Protein AF-A0A091DUR8-F1 (afdb_monomer_lite)

InterPro domains:
  IPR003874 CDC45 [PF02724] (38-80)
  IPR003874 CDC45 [PTHR10507] (40-81)

Radius of gyration: 12.51 Å; chains: 1; bounding box: 30×31×29 Å

Structure (mmCIF, N/CA/C/O backbone):
data_AF-A0A091DUR8-F1
#
_entry.id   AF-A0A091DUR8-F1
#
loop_
_atom_site.group_PDB
_atom_site.id
_atom_site.type_symbol
_atom_site.label_atom_id
_atom_site.label_alt_id
_atom_site.label_comp_id
_atom_site.label_asym_id
_atom_site.label_entity_id
_atom_site.label_seq_id
_atom_site.pdbx_PDB_ins_code
_atom_site.Cartn_x
_atom_site.Cartn_y
_atom_site.Cartn_z
_atom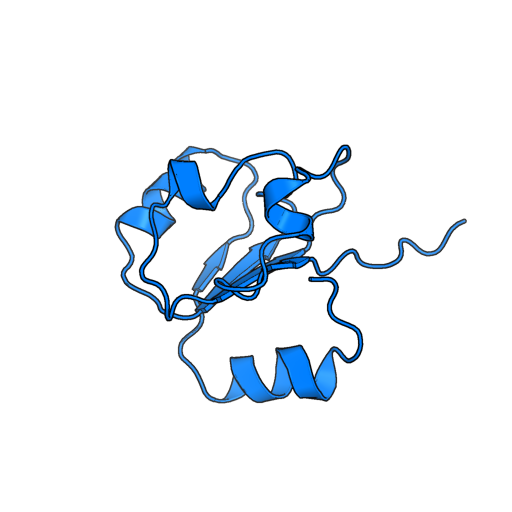_site.occupancy
_atom_site.B_iso_or_equiv
_atom_site.auth_seq_id
_atom_site.auth_comp_id
_atom_site.auth_asym_id
_atom_site.auth_atom_id
_atom_site.pdbx_PDB_model_num
ATOM 1 N N . MET A 1 1 ? 10.720 3.400 6.562 1.00 63.31 1 MET A N 1
ATOM 2 C CA . MET A 1 1 ? 11.490 2.591 7.548 1.00 63.31 1 MET A CA 1
ATOM 3 C C . MET A 1 1 ? 11.334 1.080 7.306 1.00 63.31 1 MET A C 1
ATOM 5 O O . MET A 1 1 ? 10.260 0.632 6.939 1.00 63.31 1 MET A O 1
ATOM 9 N N . PHE A 1 2 ? 12.359 0.246 7.519 1.00 66.62 2 PHE A N 1
ATOM 10 C CA . PHE A 1 2 ? 12.186 -1.220 7.436 1.00 66.62 2 PHE A CA 1
ATOM 11 C C . PHE A 1 2 ? 11.394 -1.771 8.630 1.00 66.62 2 PHE A C 1
ATOM 13 O O . PHE A 1 2 ? 11.649 -1.367 9.761 1.00 66.62 2 PHE A O 1
ATOM 20 N N . VAL A 1 3 ? 10.481 -2.715 8.377 1.00 68.88 3 VAL A N 1
ATOM 21 C CA . VAL A 1 3 ? 9.729 -3.409 9.438 1.00 68.88 3 VAL A CA 1
ATOM 22 C C . VAL A 1 3 ? 10.636 -4.445 10.097 1.00 68.88 3 VAL A C 1
ATOM 24 O O . VAL A 1 3 ? 11.090 -5.376 9.429 1.00 68.88 3 VAL A O 1
ATOM 27 N N . SER A 1 4 ? 10.895 -4.297 11.394 1.00 73.31 4 SER A N 1
ATOM 28 C CA . SER A 1 4 ? 11.727 -5.234 12.164 1.00 73.31 4 SER A CA 1
ATOM 29 C C . SER A 1 4 ? 10.930 -6.433 12.669 1.00 73.31 4 SER A C 1
ATOM 31 O O . SER A 1 4 ? 11.393 -7.572 12.589 1.00 73.31 4 SER A O 1
ATOM 33 N N . ASP A 1 5 ? 9.718 -6.184 13.168 1.00 80.00 5 ASP A N 1
ATOM 34 C CA . ASP A 1 5 ? 8.879 -7.180 13.832 1.00 80.00 5 ASP A CA 1
ATOM 35 C C . ASP A 1 5 ? 7.522 -7.337 13.124 1.00 80.00 5 ASP A C 1
ATOM 37 O O . ASP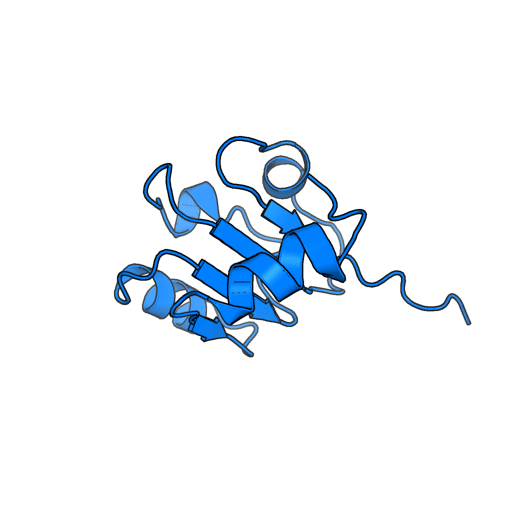 A 1 5 ? 6.537 -6.680 13.461 1.00 80.00 5 ASP A O 1
ATOM 41 N N . PHE A 1 6 ? 7.408 -8.291 12.192 1.00 78.75 6 PHE A N 1
ATOM 42 C CA . PHE A 1 6 ? 6.173 -8.500 11.409 1.00 78.75 6 PHE A CA 1
ATOM 43 C C . PHE A 1 6 ? 4.923 -8.820 12.239 1.00 78.75 6 PHE A C 1
ATOM 45 O O . PHE A 1 6 ? 3.800 -8.612 11.786 1.00 78.75 6 PHE A O 1
ATOM 52 N N . ARG A 1 7 ? 5.076 -9.349 13.454 1.00 79.69 7 ARG A N 1
ATOM 53 C CA . ARG A 1 7 ? 3.919 -9.653 14.308 1.00 79.69 7 ARG A CA 1
ATOM 54 C C . ARG A 1 7 ? 3.313 -8.381 14.895 1.00 79.69 7 ARG A C 1
ATOM 56 O O . ARG A 1 7 ? 2.124 -8.149 14.720 1.00 79.69 7 ARG A O 1
ATOM 63 N N . LYS A 1 8 ? 4.140 -7.557 15.538 1.00 80.44 8 LYS A N 1
ATOM 64 C CA . LYS A 1 8 ? 3.694 -6.355 16.252 1.00 80.44 8 LYS A CA 1
ATOM 65 C C . LYS A 1 8 ? 3.481 -5.169 15.317 1.00 80.44 8 LYS A C 1
ATOM 67 O O . LYS A 1 8 ? 2.486 -4.468 15.428 1.00 80.44 8 LYS A O 1
ATOM 72 N N . GLU A 1 9 ? 4.401 -4.962 14.379 1.00 75.81 9 GLU A N 1
ATOM 73 C CA . GLU A 1 9 ? 4.404 -3.783 13.505 1.00 75.81 9 GLU A CA 1
ATOM 74 C C . GLU A 1 9 ? 3.547 -3.966 12.245 1.00 75.81 9 GLU A C 1
ATOM 76 O O . GLU A 1 9 ? 3.208 -2.986 11.593 1.00 75.81 9 GLU A O 1
ATOM 81 N N . PHE A 1 10 ? 3.180 -5.201 11.888 1.00 82.25 10 PHE A N 1
ATOM 82 C CA . PHE A 1 10 ? 2.350 -5.473 10.711 1.00 82.25 10 PHE A CA 1
ATOM 83 C C . PHE A 1 10 ? 1.058 -6.210 11.077 1.00 82.25 10 PHE A C 1
ATOM 85 O O . PHE A 1 10 ? -0.027 -5.653 10.923 1.00 82.25 10 PHE A O 1
ATOM 92 N N . TYR A 1 11 ? 1.145 -7.438 11.597 1.00 82.56 11 TYR A N 1
ATOM 93 C CA . TYR A 1 11 ? -0.032 -8.298 11.769 1.00 82.56 11 TYR A CA 1
ATOM 94 C C . TYR A 1 11 ? -1.040 -7.750 12.792 1.00 82.56 11 TYR A C 1
ATOM 96 O O . TYR A 1 11 ? -2.235 -7.696 12.508 1.00 82.56 11 TYR A O 1
ATOM 104 N N . GLU A 1 12 ? -0.572 -7.291 13.955 1.00 84.69 12 GLU A N 1
ATOM 105 C CA . GLU A 1 12 ? -1.429 -6.704 14.997 1.00 84.69 12 GLU A CA 1
ATOM 106 C C . GLU A 1 12 ? -2.118 -5.400 14.549 1.00 84.69 12 GLU A C 1
ATOM 108 O O . GLU A 1 12 ? -3.245 -5.128 14.970 1.00 84.69 12 GLU A O 1
ATOM 113 N N . LEU A 1 13 ? -1.494 -4.630 13.649 1.00 80.19 13 LEU A N 1
ATOM 114 C CA . LEU A 1 13 ? -2.101 -3.432 13.060 1.00 80.19 13 LEU A CA 1
ATOM 115 C C . LEU A 1 13 ? -3.149 -3.802 12.005 1.00 80.19 13 LEU A C 1
ATOM 117 O O . LEU A 1 13 ? -4.296 -3.362 12.081 1.00 80.19 13 LEU A O 1
ATOM 121 N N . VAL A 1 14 ? -2.776 -4.666 11.058 1.00 83.06 14 VAL A N 1
ATOM 122 C CA . VAL A 1 14 ? -3.616 -5.077 9.923 1.00 83.06 14 VAL A CA 1
ATOM 123 C C . VAL A 1 14 ? -4.852 -5.857 10.376 1.00 83.06 14 VAL A C 1
ATOM 125 O O . VAL A 1 14 ? -5.929 -5.647 9.826 1.00 83.06 14 VAL A O 1
ATOM 128 N N . GLN A 1 15 ? -4.748 -6.714 11.400 1.00 84.56 15 GLN A N 1
ATOM 129 C CA . GLN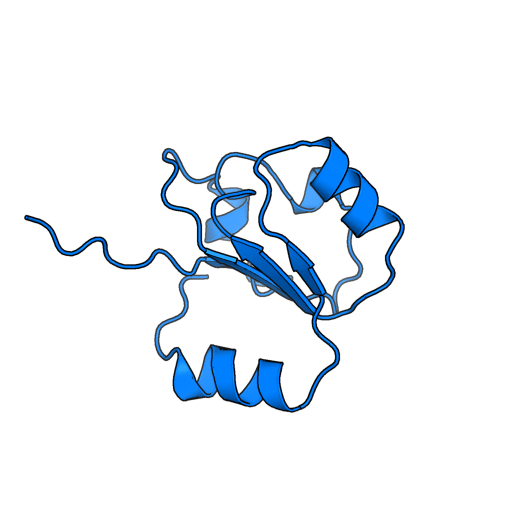 A 1 15 ? -5.871 -7.555 11.848 1.00 84.56 15 GLN A CA 1
ATOM 130 C C . GLN A 1 15 ? -7.078 -6.754 12.362 1.00 84.56 15 GLN A C 1
ATOM 132 O O . GLN A 1 15 ? -8.203 -7.248 12.336 1.00 84.56 15 GLN A O 1
ATOM 137 N N . SER A 1 16 ? -6.847 -5.545 12.884 1.00 84.75 16 SER A N 1
ATOM 138 C CA . SER A 1 16 ? -7.889 -4.734 13.526 1.00 84.75 16 SER A CA 1
ATOM 139 C C . SER A 1 16 ? -8.536 -3.726 12.575 1.00 84.75 16 SER A C 1
ATOM 141 O O . SER A 1 16 ? -9.499 -3.055 12.946 1.00 84.75 16 SER A O 1
ATOM 143 N N . GLN A 1 17 ? -8.019 -3.613 11.351 1.00 83.50 17 GLN A N 1
ATOM 144 C CA . GLN A 1 17 ? -8.328 -2.527 10.432 1.00 83.50 17 GLN A CA 1
ATOM 145 C C . GLN A 1 17 ? -8.865 -3.055 9.106 1.00 83.50 17 GLN A C 1
ATOM 147 O O . GLN A 1 17 ? -8.647 -4.200 8.713 1.00 83.50 17 GLN A O 1
ATOM 152 N N . ARG A 1 18 ? -9.583 -2.195 8.381 1.00 84.44 18 ARG A N 1
ATOM 153 C CA . ARG A 1 18 ? -9.938 -2.469 6.988 1.00 84.44 18 ARG A CA 1
ATOM 154 C C . ARG A 1 18 ? -8.739 -2.159 6.112 1.00 84.44 18 ARG A C 1
ATOM 156 O O . ARG A 1 18 ? -8.339 -1.002 6.008 1.00 84.44 18 ARG A O 1
ATOM 163 N N . VAL A 1 19 ? -8.200 -3.201 5.495 1.00 86.75 19 VAL A N 1
ATOM 164 C CA . VAL A 1 19 ? -6.981 -3.121 4.697 1.00 86.75 19 VAL A CA 1
ATOM 165 C C . VAL A 1 19 ? -7.287 -3.424 3.243 1.00 86.75 19 VAL A C 1
ATOM 167 O O . VAL A 1 19 ? -8.066 -4.328 2.939 1.00 86.75 19 VAL A O 1
ATOM 170 N N . LEU A 1 20 ? -6.673 -2.653 2.353 1.00 86.50 20 LEU A N 1
ATOM 171 C CA . LEU A 1 20 ? -6.763 -2.858 0.920 1.00 86.50 20 LEU A CA 1
ATOM 172 C C . LEU A 1 20 ? -5.492 -3.549 0.424 1.00 86.50 20 LEU A C 1
ATOM 174 O O . LEU A 1 20 ? -4.388 -3.033 0.594 1.00 86.50 20 LEU A O 1
ATOM 178 N N . LEU A 1 21 ? -5.658 -4.733 -0.165 1.00 85.25 21 LEU A N 1
ATOM 179 C CA . LEU A 1 21 ? -4.567 -5.545 -0.695 1.00 85.25 21 LEU A CA 1
ATOM 180 C C . LEU A 1 21 ? -4.483 -5.392 -2.215 1.00 85.25 21 LEU A C 1
ATOM 182 O O . LEU A 1 21 ? -5.432 -5.729 -2.922 1.00 85.25 21 LEU A O 1
ATOM 186 N N . PHE A 1 22 ? -3.326 -4.962 -2.707 1.00 84.50 22 PHE A N 1
ATOM 187 C CA . PHE A 1 22 ? -2.994 -4.908 -4.124 1.00 84.50 22 PHE A CA 1
ATOM 188 C C . PHE A 1 22 ? -1.930 -5.939 -4.478 1.00 84.50 22 PHE A C 1
ATOM 190 O O . PHE A 1 22 ? -0.872 -6.017 -3.855 1.00 84.50 22 PHE A O 1
ATOM 197 N N . VAL A 1 23 ? -2.219 -6.713 -5.522 1.00 79.50 23 VAL A N 1
ATOM 198 C CA . VAL A 1 23 ? -1.333 -7.741 -6.079 1.00 79.50 23 VAL A CA 1
ATOM 199 C C . VAL A 1 23 ? -1.232 -7.515 -7.587 1.00 79.50 23 VAL A C 1
ATOM 201 O O . VAL A 1 23 ? -1.729 -8.305 -8.384 1.00 79.50 23 VAL A O 1
ATOM 204 N N . ALA A 1 24 ? -0.675 -6.375 -7.987 1.00 72.69 24 ALA A N 1
ATOM 205 C CA . ALA A 1 24 ? -0.457 -6.032 -9.390 1.00 72.69 24 ALA A CA 1
ATOM 206 C C . ALA A 1 24 ? 0.685 -5.021 -9.500 1.00 72.69 24 ALA A C 1
ATOM 208 O O . ALA A 1 24 ? 0.765 -4.115 -8.678 1.00 72.69 24 ALA A O 1
ATOM 209 N N . SER A 1 25 ? 1.541 -5.169 -10.516 1.00 67.56 25 SER A N 1
ATOM 210 C CA . SER A 1 25 ? 2.666 -4.257 -10.787 1.00 67.56 25 SER A CA 1
ATOM 211 C C . SER A 1 25 ? 2.269 -3.052 -11.654 1.00 67.56 25 SER A C 1
ATOM 213 O O . SER A 1 25 ? 3.135 -2.270 -12.051 1.00 67.56 25 SER A O 1
ATOM 215 N N . ASP A 1 26 ? 0.985 -2.908 -11.976 1.00 76.69 26 ASP A N 1
ATOM 216 C CA . ASP A 1 26 ? 0.520 -1.910 -12.929 1.00 76.69 26 ASP A CA 1
ATOM 217 C C . ASP A 1 26 ? 0.269 -0.558 -12.259 1.00 76.69 26 ASP A C 1
ATOM 219 O O . ASP A 1 26 ? -0.323 -0.464 -11.181 1.00 76.69 26 ASP A O 1
ATOM 223 N N . VAL A 1 27 ? 0.659 0.516 -12.948 1.00 69.50 27 VAL A N 1
ATOM 224 C CA . VAL A 1 27 ? 0.386 1.898 -12.520 1.00 69.50 27 VAL A CA 1
ATOM 225 C C . VAL A 1 27 ? -1.123 2.148 -12.401 1.00 69.50 27 VAL A C 1
ATOM 227 O O . VAL A 1 27 ? -1.554 2.905 -11.536 1.00 69.50 27 VAL A O 1
ATOM 230 N N . ASP A 1 28 ? -1.942 1.443 -13.183 1.00 77.81 28 ASP A N 1
ATOM 231 C CA . ASP A 1 28 ? -3.404 1.512 -13.100 1.00 77.81 28 ASP A CA 1
ATOM 232 C C . ASP A 1 28 ? -3.933 1.035 -11.738 1.00 77.81 28 ASP A C 1
ATOM 234 O O . ASP A 1 28 ? -4.877 1.615 -11.193 1.00 77.81 28 ASP A O 1
ATOM 238 N N . ALA A 1 29 ? -3.295 0.023 -11.140 1.00 76.56 29 ALA A N 1
ATOM 239 C CA . ALA A 1 29 ? -3.638 -0.437 -9.797 1.00 76.56 29 ALA A CA 1
ATOM 240 C C . ALA A 1 29 ? -3.300 0.632 -8.746 1.00 76.56 29 ALA A C 1
ATOM 242 O O . ALA A 1 29 ? -4.093 0.863 -7.834 1.00 76.56 29 ALA A O 1
ATOM 243 N N . LEU A 1 30 ? -2.186 1.355 -8.919 1.00 74.81 30 LEU A N 1
ATOM 244 C CA . LEU A 1 30 ? -1.847 2.506 -8.075 1.00 74.81 30 LEU A CA 1
ATOM 245 C C . LEU A 1 30 ? -2.865 3.644 -8.237 1.00 74.81 30 LEU A C 1
ATOM 247 O O . LEU A 1 30 ? -3.285 4.246 -7.251 1.00 74.81 30 LEU A O 1
ATOM 251 N N . CYS A 1 31 ? -3.334 3.915 -9.455 1.00 76.12 31 CYS A N 1
ATOM 252 C CA . CYS A 1 31 ? -4.401 4.891 -9.673 1.00 76.12 31 CYS A CA 1
ATOM 253 C C . CYS A 1 31 ? -5.710 4.484 -8.975 1.00 76.12 31 CYS A C 1
ATOM 255 O O . CYS A 1 31 ? -6.404 5.347 -8.436 1.00 76.12 31 CYS A O 1
ATOM 257 N N . ALA A 1 32 ? -6.026 3.187 -8.909 1.00 77.88 32 ALA A N 1
ATOM 258 C CA . ALA A 1 32 ? -7.166 2.698 -8.136 1.00 77.88 32 ALA A CA 1
ATOM 259 C C . ALA A 1 32 ? -7.000 2.958 -6.626 1.00 77.88 32 ALA A C 1
ATOM 261 O O . ALA A 1 32 ? -7.984 3.310 -5.972 1.00 77.88 32 ALA A O 1
ATOM 262 N N . CYS A 1 33 ? -5.776 2.883 -6.078 1.00 73.44 33 CYS A N 1
ATOM 263 C CA . CYS A 1 33 ? -5.499 3.280 -4.689 1.00 73.44 33 CYS A CA 1
ATOM 264 C C . CYS A 1 33 ? -5.910 4.730 -4.415 1.00 73.44 33 CYS A C 1
ATOM 266 O O . CYS A 1 33 ? -6.432 5.020 -3.346 1.00 73.44 33 CYS A O 1
ATOM 268 N N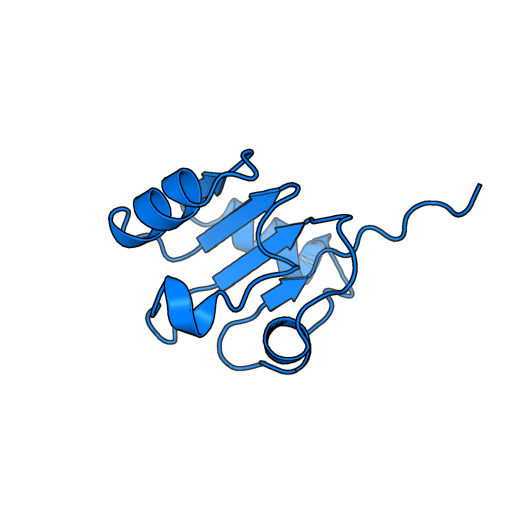 . LYS A 1 34 ? -5.707 5.636 -5.380 1.00 74.12 34 LYS A N 1
ATOM 269 C CA . LYS A 1 34 ? -6.041 7.061 -5.226 1.00 74.12 34 LYS A CA 1
ATOM 270 C C . LYS A 1 34 ? -7.549 7.310 -5.128 1.00 74.12 34 LYS A C 1
ATOM 272 O O . LYS A 1 34 ? -7.984 8.256 -4.482 1.00 74.12 34 LYS A O 1
ATOM 277 N N . ILE A 1 35 ? -8.349 6.465 -5.775 1.00 78.50 35 ILE A N 1
ATOM 278 C CA . ILE A 1 35 ? -9.817 6.546 -5.734 1.00 78.50 35 ILE A CA 1
ATOM 279 C C . ILE A 1 35 ? -10.350 5.903 -4.447 1.00 78.50 35 ILE A C 1
ATOM 281 O O . ILE A 1 35 ? -11.329 6.365 -3.861 1.00 78.50 35 ILE A O 1
ATOM 285 N N . LEU A 1 36 ? -9.716 4.817 -4.009 1.00 75.12 36 LEU A N 1
ATOM 286 C CA . LEU A 1 36 ? -10.136 4.043 -2.852 1.00 75.12 36 LEU A CA 1
ATOM 287 C C . LEU A 1 36 ? -9.580 4.666 -1.563 1.00 75.12 36 LEU A C 1
ATOM 289 O O . LEU A 1 36 ? -8.434 4.443 -1.194 1.00 75.12 36 LEU A O 1
ATOM 293 N N . GLN A 1 37 ? -10.419 5.413 -0.842 1.00 68.56 37 GLN A N 1
ATOM 294 C CA . GLN A 1 37 ? -10.070 6.052 0.434 1.00 68.56 37 GLN A CA 1
ATOM 295 C C . GLN A 1 37 ? -9.925 5.029 1.577 1.00 68.56 37 GLN A C 1
ATOM 297 O O . GLN A 1 37 ? -10.826 4.852 2.400 1.00 68.56 37 GLN A O 1
ATOM 302 N N . PHE A 1 38 ? -8.787 4.338 1.630 1.00 79.81 38 PHE A N 1
ATOM 303 C CA . PHE A 1 38 ? -8.399 3.471 2.743 1.00 79.81 38 PHE A CA 1
ATOM 304 C C . PHE A 1 38 ? -7.250 4.084 3.535 1.00 79.81 38 PHE A C 1
ATOM 306 O O . PHE A 1 38 ? -6.508 4.919 3.040 1.00 79.81 38 PHE A O 1
ATOM 313 N N . ARG A 1 39 ? -7.112 3.657 4.792 1.00 81.44 39 ARG A N 1
ATOM 314 C CA . ARG A 1 39 ? -5.997 4.072 5.656 1.00 81.44 39 ARG A CA 1
ATOM 315 C C . ARG A 1 39 ? -4.821 3.105 5.609 1.00 81.44 39 ARG A C 1
ATOM 317 O O . ARG A 1 39 ? -3.701 3.501 5.885 1.00 81.44 39 ARG A O 1
ATOM 324 N N . TYR A 1 40 ? -5.081 1.843 5.278 1.00 83.69 40 TYR A N 1
ATOM 325 C CA . TYR A 1 40 ? -4.086 0.778 5.275 1.00 83.69 40 TYR A CA 1
ATOM 326 C C . TYR A 1 40 ? -4.038 0.134 3.897 1.00 83.69 40 TYR A C 1
ATOM 328 O O . TYR A 1 40 ? -5.024 -0.461 3.450 1.00 83.69 40 T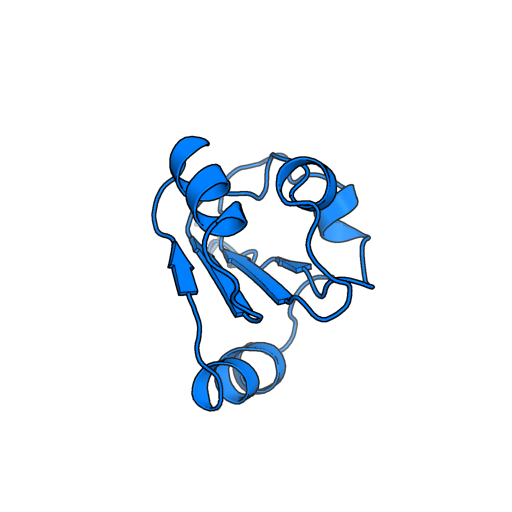YR A O 1
ATOM 336 N N . PHE A 1 41 ? -2.880 0.224 3.255 1.00 84.00 41 PHE A N 1
ATOM 337 C CA . PHE A 1 41 ? -2.614 -0.374 1.954 1.00 84.00 41 PHE A CA 1
ATOM 338 C C . PHE A 1 41 ? -1.507 -1.414 2.082 1.00 84.00 41 PHE A C 1
ATOM 340 O O . PHE A 1 41 ? -0.476 -1.156 2.697 1.00 84.00 41 PHE A O 1
ATOM 347 N N . ILE A 1 42 ? -1.708 -2.581 1.477 1.00 85.31 42 ILE A N 1
ATOM 348 C CA . ILE A 1 42 ? -0.674 -3.602 1.312 1.00 85.31 42 ILE A CA 1
ATOM 349 C C . ILE A 1 42 ? -0.427 -3.763 -0.183 1.00 85.31 42 ILE A C 1
ATOM 351 O O . ILE A 1 42 ? -1.336 -4.138 -0.919 1.00 85.31 42 ILE A O 1
ATOM 355 N N . LEU A 1 43 ? 0.797 -3.504 -0.626 1.00 83.44 43 LEU A N 1
ATOM 356 C CA . LEU A 1 43 ? 1.245 -3.681 -2.000 1.00 83.44 43 LEU A CA 1
ATOM 357 C C . LEU A 1 43 ? 2.180 -4.884 -2.066 1.00 83.44 43 LEU A C 1
ATOM 359 O O . LEU A 1 43 ? 3.185 -4.922 -1.363 1.00 83.44 43 LEU A O 1
ATOM 363 N N . ILE A 1 44 ? 1.863 -5.863 -2.910 1.00 83.81 44 ILE A N 1
ATOM 364 C CA . ILE A 1 44 ? 2.711 -7.033 -3.159 1.00 83.81 44 ILE A CA 1
ATOM 365 C C . ILE A 1 44 ? 3.315 -6.930 -4.561 1.00 83.81 44 ILE A C 1
ATOM 367 O O . ILE A 1 44 ? 2.585 -6.769 -5.537 1.00 83.81 44 ILE A O 1
ATOM 371 N N . ASN A 1 45 ? 4.642 -7.068 -4.656 1.00 80.00 45 ASN A N 1
ATOM 372 C CA . ASN A 1 45 ? 5.442 -6.982 -5.884 1.00 80.00 45 ASN A CA 1
ATOM 373 C C . ASN A 1 45 ? 5.228 -5.690 -6.693 1.00 80.00 45 ASN A C 1
ATOM 375 O O . ASN A 1 45 ? 5.368 -5.693 -7.915 1.00 80.00 45 ASN A O 1
ATOM 379 N N . CYS A 1 46 ? 4.867 -4.594 -6.024 1.00 76.50 46 CYS A N 1
ATOM 380 C CA . CYS A 1 46 ? 4.659 -3.299 -6.655 1.00 76.50 46 CYS A CA 1
ATOM 381 C C . CYS A 1 46 ? 5.011 -2.160 -5.699 1.00 76.50 46 CYS A C 1
ATOM 383 O O . CYS A 1 46 ? 4.835 -2.275 -4.487 1.00 76.50 46 CYS A O 1
ATOM 385 N N . GLY A 1 47 ? 5.442 -1.032 -6.262 1.00 76.81 47 GLY A N 1
ATOM 386 C CA . GLY A 1 47 ? 5.605 0.223 -5.539 1.00 76.81 47 GLY A CA 1
ATOM 387 C C . GLY A 1 47 ? 7.027 0.501 -5.058 1.00 76.81 47 GLY A C 1
ATOM 388 O O . GLY A 1 47 ? 7.368 1.665 -4.885 1.00 76.81 47 GLY A O 1
ATOM 389 N N . ALA A 1 48 ? 7.913 -0.492 -4.904 1.00 77.81 48 ALA A N 1
ATOM 390 C CA . ALA A 1 48 ? 9.234 -0.213 -4.324 1.00 77.81 48 ALA A CA 1
ATOM 391 C C . ALA A 1 48 ? 10.128 0.673 -5.206 1.00 77.81 48 ALA A C 1
ATOM 393 O O . ALA A 1 48 ? 10.933 1.434 -4.669 1.00 77.81 48 ALA A O 1
ATOM 394 N N . ASN A 1 49 ? 9.985 0.603 -6.532 1.00 77.38 49 ASN A N 1
ATOM 395 C CA . ASN A 1 49 ? 10.800 1.364 -7.488 1.00 77.38 49 ASN A CA 1
ATOM 396 C C . ASN A 1 49 ? 10.255 2.778 -7.792 1.00 77.38 49 ASN A C 1
ATOM 398 O O . ASN A 1 49 ? 10.908 3.557 -8.480 1.00 77.38 49 ASN A O 1
ATOM 402 N N . VAL A 1 50 ? 9.060 3.126 -7.313 1.00 78.31 50 VAL A N 1
ATOM 403 C CA . VAL A 1 50 ? 8.403 4.411 -7.613 1.00 78.31 50 VAL A CA 1
ATOM 404 C C . VAL A 1 50 ? 8.202 5.229 -6.345 1.00 78.31 50 VAL A C 1
ATOM 406 O O . VAL A 1 50 ? 8.160 4.677 -5.251 1.00 78.31 50 VAL A O 1
ATOM 409 N N . ASP A 1 51 ? 8.103 6.548 -6.481 1.00 80.38 51 ASP A N 1
ATOM 410 C CA . ASP A 1 51 ? 7.770 7.423 -5.356 1.00 80.38 51 ASP A CA 1
ATOM 411 C C . ASP A 1 51 ? 6.257 7.368 -5.093 1.00 80.38 51 ASP A C 1
ATOM 413 O O . ASP A 1 51 ? 5.458 7.950 -5.830 1.00 80.38 51 ASP A O 1
ATOM 417 N N . LEU A 1 52 ? 5.844 6.610 -4.074 1.00 77.38 52 LEU A N 1
ATOM 418 C CA . LEU A 1 52 ? 4.423 6.460 -3.754 1.00 77.38 52 LEU A CA 1
ATOM 419 C C . LEU A 1 52 ? 3.806 7.754 -3.207 1.00 77.38 52 LEU A C 1
ATOM 421 O O . LEU A 1 52 ? 2.611 7.966 -3.410 1.00 77.38 52 LEU A O 1
ATOM 425 N N . LEU A 1 53 ? 4.587 8.604 -2.533 1.00 78.38 53 LEU A N 1
ATOM 426 C CA . LEU A 1 53 ? 4.085 9.859 -1.967 1.00 78.38 53 LEU A CA 1
ATOM 427 C C . LEU A 1 53 ? 3.701 10.830 -3.078 1.00 78.38 53 LEU A C 1
ATOM 429 O O . LEU A 1 53 ? 2.629 11.431 -3.023 1.00 78.38 53 LEU A O 1
ATOM 433 N N . ASP A 1 54 ? 4.542 10.928 -4.107 1.00 81.38 54 ASP A N 1
ATOM 434 C CA . ASP A 1 54 ? 4.302 11.817 -5.244 1.00 81.38 54 ASP A CA 1
ATOM 435 C C . ASP A 1 54 ? 3.103 11.355 -6.093 1.00 81.38 54 ASP A C 1
ATOM 437 O O . ASP A 1 54 ? 2.251 12.153 -6.488 1.00 81.38 54 ASP A O 1
ATOM 441 N N . ILE A 1 55 ? 2.972 10.043 -6.319 1.00 79.44 55 ILE A N 1
ATOM 442 C CA . ILE A 1 55 ? 1.894 9.479 -7.147 1.00 79.44 55 ILE A CA 1
ATOM 443 C C . ILE A 1 55 ? 0.543 9.541 -6.421 1.00 79.44 55 ILE A C 1
ATOM 445 O O . ILE A 1 55 ? -0.467 10.016 -6.967 1.00 79.44 55 ILE A O 1
ATOM 449 N N . LEU A 1 56 ? 0.504 9.013 -5.195 1.00 78.62 56 LEU A N 1
ATOM 450 C CA . LEU A 1 56 ? -0.747 8.811 -4.472 1.00 78.62 56 LEU A CA 1
ATOM 451 C C . LEU A 1 56 ? -1.200 10.069 -3.737 1.00 78.62 56 LEU A C 1
ATOM 453 O O . LEU A 1 56 ? -2.408 10.255 -3.617 1.00 78.62 56 LEU A O 1
ATOM 457 N N . GLN A 1 57 ? -0.272 10.943 -3.327 1.00 79.62 57 GLN A N 1
ATOM 458 C CA . GLN A 1 57 ? -0.543 12.108 -2.473 1.00 79.62 57 GLN A CA 1
ATOM 459 C C . GLN A 1 57 ? -1.481 11.754 -1.304 1.00 79.62 57 GLN A C 1
ATOM 461 O O . GLN A 1 57 ? -2.579 12.304 -1.206 1.00 79.62 57 GLN A O 1
ATOM 466 N N . PRO A 1 58 ? -1.100 10.765 -0.477 1.00 79.31 58 PRO A N 1
ATOM 467 C CA . PRO A 1 58 ? -1.947 10.286 0.603 1.00 79.31 58 PRO A CA 1
ATOM 468 C C . PRO A 1 58 ? -2.015 11.282 1.766 1.00 79.31 58 PRO A C 1
ATOM 470 O O . PRO A 1 58 ? -1.130 12.121 1.934 1.00 79.31 58 PRO A O 1
ATOM 473 N N . ASP A 1 59 ? -3.038 11.133 2.609 1.00 77.44 59 ASP A N 1
ATOM 474 C CA . ASP A 1 59 ? -3.124 11.845 3.887 1.00 77.44 59 ASP A CA 1
ATOM 475 C C . ASP A 1 59 ? -2.051 11.338 4.869 1.00 77.44 59 ASP A C 1
ATOM 477 O O . ASP A 1 59 ? -1.672 10.162 4.821 1.00 77.44 59 ASP A O 1
ATOM 481 N N . GLU A 1 60 ? -1.618 12.192 5.804 1.00 73.94 60 GLU A N 1
ATOM 482 C CA . GLU A 1 60 ? -0.543 11.904 6.777 1.00 73.94 60 GLU A CA 1
ATOM 483 C C . GLU A 1 60 ? -0.812 10.660 7.654 1.00 73.94 60 GLU A C 1
ATOM 485 O O . GLU A 1 60 ? 0.125 10.017 8.115 1.00 73.94 60 GLU A O 1
ATOM 490 N N . ASP A 1 61 ? -2.078 10.260 7.819 1.00 77.75 61 ASP A N 1
ATOM 491 C CA . ASP A 1 61 ? -2.498 9.086 8.603 1.00 77.75 61 ASP A CA 1
ATOM 492 C C . ASP A 1 61 ? -2.510 7.763 7.805 1.00 77.75 61 ASP A C 1
ATOM 494 O O . ASP A 1 61 ? -2.950 6.722 8.309 1.00 77.75 61 ASP A O 1
ATOM 498 N N . THR A 1 62 ? -2.096 7.791 6.537 1.00 78.25 62 THR A N 1
ATOM 499 C CA . THR A 1 62 ? -2.152 6.627 5.645 1.00 78.25 62 THR A CA 1
ATOM 500 C C . THR A 1 62 ? -0.883 5.786 5.746 1.00 78.25 62 THR A C 1
ATOM 502 O O . THR A 1 62 ? 0.235 6.284 5.615 1.00 78.25 62 THR A O 1
ATOM 505 N N . ILE A 1 63 ? -1.055 4.477 5.918 1.00 79.75 63 ILE A N 1
ATOM 506 C CA . ILE A 1 63 ? 0.034 3.514 6.082 1.00 79.75 63 ILE A CA 1
ATOM 507 C C . ILE A 1 63 ? 0.119 2.613 4.849 1.00 79.75 63 ILE A C 1
ATOM 509 O O . ILE A 1 63 ? -0.860 1.970 4.455 1.00 79.75 63 ILE A O 1
ATOM 513 N N . PHE A 1 64 ? 1.321 2.537 4.273 1.00 81.12 64 PHE A N 1
ATOM 514 C CA . PHE A 1 64 ? 1.638 1.710 3.112 1.00 81.12 64 PHE A CA 1
ATOM 515 C C . PHE A 1 64 ? 2.626 0.610 3.495 1.00 81.12 64 PHE A C 1
ATOM 517 O O . PHE A 1 64 ? 3.785 0.866 3.820 1.00 81.12 64 PHE A O 1
ATOM 524 N N . PHE A 1 65 ? 2.184 -0.637 3.394 1.00 82.75 65 PHE A N 1
ATOM 525 C CA . PHE A 1 65 ? 3.042 -1.807 3.504 1.00 82.75 65 PHE A CA 1
ATOM 526 C C . PHE A 1 65 ? 3.441 -2.259 2.106 1.00 82.75 65 PHE A C 1
ATOM 528 O O . PHE A 1 65 ? 2.587 -2.655 1.317 1.00 82.75 65 PHE A O 1
ATOM 535 N N . VAL A 1 66 ? 4.733 -2.194 1.790 1.00 80.50 66 VAL A N 1
ATOM 536 C CA . VAL A 1 66 ? 5.259 -2.532 0.461 1.00 80.50 66 VAL A CA 1
ATOM 537 C C . VAL A 1 66 ? 6.090 -3.805 0.564 1.00 80.50 66 VAL A C 1
ATOM 539 O O . VAL A 1 66 ? 7.189 -3.794 1.111 1.00 80.50 66 VAL A O 1
ATOM 542 N N . CYS A 1 67 ? 5.566 -4.901 0.030 1.00 80.94 67 CYS A N 1
ATOM 543 C CA . CYS A 1 67 ? 6.201 -6.211 -0.047 1.00 80.94 67 CYS A CA 1
ATOM 544 C C . CYS A 1 67 ? 6.683 -6.455 -1.481 1.00 80.94 67 CYS A C 1
ATOM 546 O O . CYS A 1 67 ? 6.011 -7.150 -2.240 1.00 80.94 67 CYS A O 1
ATOM 548 N N . ASP A 1 68 ? 7.808 -5.870 -1.885 1.00 76.88 68 ASP A N 1
ATOM 549 C CA . ASP A 1 68 ? 8.275 -5.924 -3.274 1.00 76.88 68 ASP A CA 1
ATOM 550 C C . ASP A 1 68 ? 9.743 -6.371 -3.360 1.00 76.88 68 ASP A C 1
ATOM 552 O O . ASP A 1 68 ? 10.601 -5.918 -2.600 1.00 76.88 68 ASP A O 1
ATOM 556 N N . THR A 1 69 ? 10.027 -7.295 -4.281 1.00 74.44 69 THR A N 1
ATOM 557 C CA . THR A 1 69 ? 11.375 -7.815 -4.548 1.00 74.44 69 THR A CA 1
ATOM 558 C C . THR A 1 69 ? 12.139 -7.006 -5.595 1.00 74.44 69 THR A C 1
ATOM 560 O O . THR A 1 69 ? 13.342 -7.223 -5.763 1.00 74.44 69 THR A O 1
ATOM 563 N N . HIS A 1 70 ? 11.475 -6.099 -6.321 1.00 73.00 70 HIS A N 1
ATOM 564 C CA . HIS A 1 70 ? 12.124 -5.287 -7.346 1.00 73.00 70 HIS A CA 1
ATOM 565 C C . HIS A 1 70 ? 13.145 -4.323 -6.732 1.00 73.00 70 HIS A C 1
ATOM 567 O O . HIS A 1 70 ? 12.900 -3.644 -5.735 1.00 73.00 70 HIS A O 1
ATOM 573 N N . ARG A 1 71 ? 14.324 -4.268 -7.355 1.00 73.38 71 ARG A N 1
ATOM 574 C CA . ARG A 1 71 ? 15.412 -3.346 -7.017 1.00 73.38 71 ARG A CA 1
ATOM 575 C C . ARG A 1 71 ? 15.784 -2.538 -8.266 1.00 73.38 71 ARG A C 1
ATOM 577 O O . ARG A 1 71 ? 15.721 -3.103 -9.358 1.00 73.38 71 ARG A O 1
ATOM 584 N N . PRO A 1 72 ? 16.245 -1.282 -8.129 1.00 77.38 72 PRO A N 1
ATOM 585 C CA . PRO A 1 72 ? 16.520 -0.557 -6.882 1.00 77.38 72 PRO A CA 1
ATOM 586 C C . PRO A 1 72 ? 15.251 -0.071 -6.161 1.00 77.38 72 PRO A C 1
ATOM 588 O O . PRO A 1 72 ? 14.230 0.188 -6.785 1.00 77.38 72 PRO A O 1
ATOM 591 N N . VAL A 1 73 ? 15.324 0.038 -4.832 1.00 73.56 73 VAL A N 1
ATOM 592 C CA . VAL A 1 73 ? 14.244 0.622 -4.018 1.00 73.56 73 VAL A CA 1
ATOM 593 C C . VAL A 1 73 ? 14.416 2.137 -3.996 1.00 73.56 73 VAL A C 1
ATOM 595 O O . VAL A 1 73 ? 15.538 2.622 -3.828 1.00 73.56 73 VAL A O 1
ATOM 598 N N . ASN A 1 74 ? 13.322 2.881 -4.139 1.00 75.50 74 ASN A N 1
ATOM 599 C CA . ASN A 1 74 ? 13.342 4.333 -4.046 1.00 75.50 74 ASN A CA 1
ATOM 600 C C . ASN A 1 74 ? 13.742 4.774 -2.625 1.00 75.50 74 ASN A C 1
ATOM 602 O O . ASN A 1 74 ? 13.151 4.346 -1.633 1.00 75.50 74 ASN A O 1
ATOM 606 N N . VAL A 1 75 ? 14.748 5.645 -2.531 1.00 76.44 75 VAL A N 1
ATOM 607 C CA . VAL A 1 75 ? 15.274 6.167 -1.261 1.00 76.44 75 VAL A CA 1
ATOM 608 C C . VAL A 1 75 ? 14.218 6.917 -0.450 1.00 76.44 75 VAL A C 1
ATOM 610 O O . VAL A 1 75 ? 14.221 6.815 0.774 1.00 76.44 75 VAL A O 1
ATOM 613 N N . VAL A 1 76 ? 13.281 7.604 -1.106 1.00 75.12 76 VAL A N 1
ATOM 614 C CA . VAL A 1 76 ? 12.187 8.323 -0.440 1.00 75.12 76 VAL A CA 1
ATOM 615 C C . VAL A 1 76 ? 11.317 7.339 0.339 1.00 75.12 76 VAL A C 1
ATOM 617 O O . VAL A 1 76 ? 11.054 7.553 1.517 1.00 75.12 76 VAL A O 1
ATOM 620 N N . ASN A 1 77 ? 10.991 6.186 -0.250 1.00 72.06 77 ASN A N 1
ATOM 621 C CA . ASN A 1 77 ? 10.217 5.141 0.426 1.00 72.06 77 ASN A CA 1
ATOM 622 C C . ASN A 1 77 ? 10.970 4.528 1.626 1.00 72.06 77 ASN A C 1
ATOM 624 O O . ASN A 1 77 ? 10.352 3.996 2.545 1.00 72.06 77 ASN A O 1
ATOM 628 N N . VAL A 1 78 ? 12.307 4.570 1.631 1.00 70.25 78 VAL A N 1
ATOM 629 C CA . VAL A 1 78 ? 13.129 4.016 2.721 1.00 70.25 78 VAL A CA 1
ATOM 630 C C . VAL A 1 78 ? 13.230 4.990 3.892 1.00 70.25 78 VAL A C 1
ATOM 632 O O . VAL A 1 78 ? 13.024 4.575 5.036 1.00 70.25 78 VAL A O 1
ATOM 635 N N . TYR A 1 79 ? 13.542 6.255 3.599 1.00 68.31 79 TYR A N 1
ATOM 636 C CA . TYR A 1 79 ? 13.840 7.292 4.591 1.00 68.31 79 TYR A CA 1
ATOM 637 C C . TYR A 1 79 ? 12.617 8.080 5.063 1.00 68.31 79 TYR A C 1
ATOM 639 O O . TYR A 1 79 ? 12.741 8.867 5.997 1.00 68.31 79 TYR A O 1
ATOM 647 N N . ASN A 1 80 ? 11.453 7.903 4.436 1.00 65.69 80 ASN A N 1
ATOM 648 C CA . ASN A 1 80 ? 10.242 8.548 4.915 1.00 65.69 80 ASN A CA 1
ATOM 649 C C . ASN A 1 80 ? 9.656 7.785 6.116 1.00 65.69 80 ASN A C 1
ATOM 651 O O . ASN A 1 80 ? 9.298 6.607 6.007 1.00 65.69 80 ASN A O 1
ATOM 655 N N . ASP A 1 81 ? 9.567 8.486 7.248 1.00 56.38 81 ASP A N 1
ATOM 656 C CA . ASP A 1 81 ? 9.041 7.979 8.523 1.00 56.38 81 ASP A CA 1
ATOM 657 C C . ASP A 1 81 ? 7.616 8.490 8.821 1.00 56.38 81 ASP A C 1
ATOM 659 O O . ASP A 1 81 ? 6.962 7.983 9.727 1.00 56.38 81 ASP A O 1
ATOM 663 N N . THR A 1 82 ? 7.123 9.489 8.074 1.00 48.28 82 THR A N 1
ATOM 664 C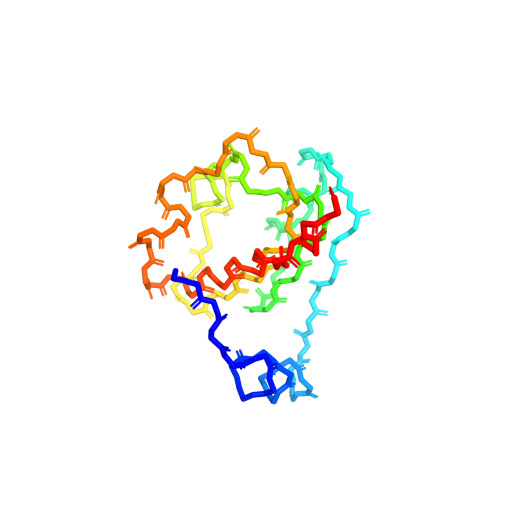 CA . THR A 1 82 ? 5.817 10.142 8.304 1.00 48.28 82 THR A CA 1
ATOM 665 C C . THR A 1 82 ? 4.638 9.336 7.773 1.00 48.28 82 THR A C 1
ATOM 667 O O . THR A 1 82 ? 3.652 9.168 8.478 1.00 48.28 82 THR A O 1
ATOM 670 N N . CYS A 1 83 ? 4.756 8.761 6.578 1.00 47.88 83 CYS A N 1
ATOM 671 C CA . CYS A 1 83 ? 3.934 7.619 6.194 1.00 47.88 83 CYS A CA 1
ATOM 672 C C . CYS A 1 83 ? 4.789 6.402 6.499 1.00 47.88 83 CYS A C 1
ATOM 674 O O . CYS A 1 83 ? 5.837 6.255 5.871 1.00 47.88 83 CYS A O 1
ATOM 676 N N . CYS A 1 84 ? 4.393 5.569 7.463 1.00 41.53 84 CYS A N 1
ATOM 677 C CA . CYS A 1 84 ? 5.099 4.336 7.806 1.00 41.53 84 CYS A CA 1
ATOM 678 C C . CYS A 1 84 ? 5.171 3.418 6.576 1.00 41.53 84 CYS A C 1
ATOM 680 O O . CYS A 1 84 ? 4.344 2.526 6.401 1.00 41.53 84 CYS A O 1
ATOM 682 N N . PHE A 1 85 ? 6.157 3.648 5.709 1.00 47.06 85 PHE A N 1
ATOM 683 C CA . PHE A 1 85 ? 6.521 2.773 4.614 1.00 47.06 85 PHE A CA 1
ATOM 684 C C . PHE A 1 85 ? 7.232 1.601 5.233 1.00 47.06 85 PHE A C 1
ATOM 686 O O . PHE A 1 85 ? 8.458 1.590 5.308 1.00 47.06 85 PHE A O 1
ATOM 693 N N . GLY A 1 86 ? 6.452 0.638 5.710 1.00 47.16 86 GLY A N 1
ATOM 694 C CA . GLY A 1 86 ? 6.962 -0.667 6.054 1.00 47.16 86 GLY A CA 1
ATOM 695 C C . GLY A 1 86 ? 7.334 -1.363 4.757 1.00 47.16 86 GLY A C 1
ATOM 696 O O . GLY A 1 86 ? 6.520 -2.091 4.191 1.00 47.16 86 GLY A O 1
ATOM 697 N N . SER A 1 87 ? 8.540 -1.102 4.248 1.00 47.66 87 SER A N 1
ATOM 698 C CA . SER A 1 87 ? 9.090 -1.948 3.198 1.00 47.66 87 SER A CA 1
ATOM 699 C C . SER A 1 87 ? 9.332 -3.312 3.834 1.00 47.66 87 SER A C 1
ATOM 701 O O . SER A 1 87 ? 10.295 -3.536 4.570 1.00 47.66 87 SER A O 1
ATOM 703 N N . LEU A 1 88 ? 8.395 -4.223 3.587 1.00 48.34 88 LEU A N 1
ATOM 704 C CA . LEU A 1 88 ? 8.568 -5.649 3.771 1.00 48.34 88 LEU A CA 1
ATOM 705 C C . LEU A 1 88 ? 9.521 -6.091 2.664 1.00 48.34 88 LEU A C 1
ATOM 707 O O . LEU A 1 88 ? 9.162 -6.769 1.702 1.00 48.34 88 LEU A O 1
ATOM 711 N N . LEU A 1 89 ? 10.775 -5.666 2.784 1.00 44.81 89 LEU A N 1
ATOM 712 C CA . LEU A 1 89 ? 11.848 -6.347 2.110 1.00 44.81 89 LEU A CA 1
ATOM 713 C C . LEU A 1 89 ? 11.902 -7.700 2.799 1.00 44.81 89 LEU A C 1
ATOM 715 O O . LEU A 1 89 ? 12.565 -7.864 3.821 1.00 44.81 89 LEU A O 1
ATOM 719 N N . LEU A 1 90 ? 11.114 -8.648 2.282 1.00 36.44 90 LEU A N 1
ATOM 720 C CA . LEU A 1 90 ? 11.319 -10.050 2.573 1.00 36.44 90 LEU A CA 1
ATOM 721 C C . LEU A 1 90 ? 12.824 -10.239 2.391 1.00 36.44 90 LEU A C 1
ATOM 723 O O . LEU A 1 90 ? 13.326 -9.952 1.294 1.00 36.44 90 LEU A O 1
ATOM 727 N N . PRO A 1 91 ? 13.575 -10.614 3.439 1.00 33.34 91 PRO A N 1
ATOM 728 C CA . PRO A 1 91 ? 14.916 -11.088 3.212 1.00 33.34 91 PRO A CA 1
ATOM 729 C C . PRO A 1 91 ? 14.704 -12.293 2.306 1.00 33.34 91 PRO A C 1
ATOM 731 O O . PRO A 1 91 ? 14.221 -13.332 2.754 1.00 33.34 91 PRO A O 1
ATOM 734 N N . LEU A 1 92 ? 14.938 -12.115 1.002 1.00 30.66 92 LEU A N 1
ATOM 735 C CA . LEU A 1 92 ? 15.071 -13.238 0.095 1.00 30.66 92 LEU A CA 1
ATOM 736 C C . LEU A 1 92 ? 16.036 -14.175 0.823 1.00 30.66 92 LEU A C 1
ATOM 738 O O . LEU A 1 92 ? 17.123 -13.708 1.188 1.00 30.66 92 LEU A O 1
ATOM 742 N N . PRO A 1 93 ? 15.655 -15.430 1.121 1.00 28.52 93 PRO A N 1
ATOM 743 C CA . PRO A 1 93 ? 16.645 -16.389 1.553 1.00 28.52 93 PRO A CA 1
ATOM 744 C C . PRO A 1 93 ? 17.665 -16.409 0.422 1.00 28.52 93 PRO A C 1
ATOM 746 O O . PRO A 1 93 ? 17.342 -16.762 -0.711 1.00 28.52 93 PRO A O 1
ATOM 749 N N . THR A 1 94 ? 18.856 -15.892 0.705 1.00 31.39 94 THR A N 1
ATOM 750 C CA . THR A 1 94 ? 20.014 -16.009 -0.166 1.00 31.39 94 THR A CA 1
ATOM 751 C C . THR A 1 94 ? 20.255 -17.503 -0.339 1.00 31.39 94 THR A C 1
ATOM 753 O O . THR A 1 94 ? 20.787 -18.142 0.569 1.00 31.39 94 THR A O 1
ATOM 756 N N . PHE A 1 95 ? 19.772 -18.053 -1.449 1.00 32.84 95 PHE A N 1
ATOM 757 C CA . PHE A 1 95 ? 20.246 -19.312 -2.003 1.00 32.84 95 PHE A CA 1
ATOM 758 C C . PHE A 1 95 ? 21.320 -18.999 -3.037 1.00 32.84 95 PHE A C 1
ATOM 760 O O . PHE A 1 95 ? 21.121 -18.032 -3.810 1.00 32.84 95 PHE A O 1
#

Sequence (95 aa):
MFVSDFRKEFYELVQSQRVLLFVASDVDALCACKILQFRYFILINCGANVDLLDILQPDEDTIFFVCDTHRPVNVVNVYNDTCCFGSLLLPLPTF

pLDDT: mean 72.09, std 14.43, range [28.52, 86.75]

Foldseek 3Di:
DADPDCVVPPVVVPVVFDEAEDDDADVVSLVVLLVDPGQHYEYAQYDQCDDSCVSNVDDLSHEYEYAHPDDDGDPCLVPDPSRNSHDPPPVPPPD

Organism: Fukomys damarensis (NCBI:txid885580)

Secondary structure (DSSP, 8-state):
-B-S-IIIIIIHHHTTS-EEEE----HHHHHHHHHS--SEEEEES-STTS-HHHHH---TT-EEEEE---SSPPHHHHH-TTTT-EE--------